Protein AF-A0AAN5C7N1-F1 (afdb_monomer_lite)

InterPro domains:
  IPR019430 7TM GPCR, serpentine receptor class x (Srx) [PF10328] (3-137)

Structure (mmCIF, N/CA/C/O backbone):
data_AF-A0AAN5C7N1-F1
#
_entry.id   AF-A0AAN5C7N1-F1
#
loop_
_atom_site.group_PDB
_atom_site.id
_atom_site.type_symbol
_atom_site.label_atom_id
_atom_site.label_alt_id
_atom_site.label_comp_id
_atom_site.label_asym_id
_atom_site.label_entity_id
_atom_site.label_seq_id
_atom_site.pdbx_PDB_ins_code
_atom_site.Cartn_x
_atom_site.Cartn_y
_atom_site.Cartn_z
_atom_site.occupancy
_atom_site.B_iso_or_equiv
_atom_site.auth_seq_id
_atom_site.auth_comp_id
_atom_site.auth_asym_id
_atom_site.auth_atom_id
_atom_site.pdbx_PDB_model_num
ATOM 1 N N . PHE A 1 1 ? 31.562 20.994 -8.756 1.00 36.41 1 PHE A N 1
ATOM 2 C CA . PHE A 1 1 ? 30.952 19.735 -8.292 1.00 36.41 1 PHE A CA 1
ATOM 3 C C . PHE A 1 1 ? 29.677 19.518 -9.089 1.00 36.41 1 PHE A C 1
ATOM 5 O O . PHE A 1 1 ? 28.644 20.069 -8.737 1.00 36.41 1 PHE A O 1
ATOM 12 N N . ALA A 1 2 ? 29.797 18.850 -10.237 1.00 37.09 2 ALA A N 1
ATOM 13 C CA . ALA A 1 2 ? 28.679 18.551 -11.122 1.00 37.09 2 ALA A CA 1
ATOM 14 C C . ALA A 1 2 ? 27.920 17.344 -10.556 1.00 37.09 2 ALA A C 1
ATOM 16 O O . ALA A 1 2 ? 28.489 16.262 -10.449 1.00 37.09 2 ALA A O 1
ATOM 17 N N . TYR A 1 3 ? 26.669 17.548 -10.148 1.00 41.25 3 TYR A N 1
ATOM 18 C CA . TYR A 1 3 ? 25.715 16.460 -9.942 1.00 41.25 3 TYR A CA 1
ATOM 19 C C . TYR A 1 3 ? 25.099 16.182 -11.313 1.00 41.25 3 TYR A C 1
ATOM 21 O O . TYR A 1 3 ? 23.994 16.626 -11.616 1.00 41.25 3 TYR A O 1
ATOM 29 N N . ASP A 1 4 ? 25.914 15.603 -12.193 1.00 45.47 4 ASP A N 1
ATOM 30 C CA . ASP A 1 4 ? 25.478 15.222 -13.526 1.00 45.47 4 ASP A CA 1
ATOM 31 C C . ASP A 1 4 ? 24.506 14.050 -13.371 1.00 45.47 4 ASP A C 1
ATOM 33 O O . ASP A 1 4 ? 24.746 13.113 -12.604 1.00 45.47 4 ASP A O 1
ATOM 37 N N . SER A 1 5 ? 23.364 14.198 -14.026 1.00 53.25 5 SER A N 1
ATOM 38 C CA . SER A 1 5 ? 22.239 13.273 -14.117 1.00 53.25 5 SER A CA 1
ATOM 39 C C . SER A 1 5 ? 22.636 11.806 -13.964 1.00 53.25 5 SER A C 1
ATOM 41 O O . SER A 1 5 ? 23.427 11.286 -14.748 1.00 53.25 5 SER A O 1
ATOM 43 N N . VAL A 1 6 ? 22.035 11.116 -12.990 1.00 65.44 6 VAL A N 1
ATOM 44 C CA . VAL A 1 6 ? 22.043 9.650 -12.967 1.00 65.44 6 VAL A CA 1
ATOM 45 C C . VAL A 1 6 ? 21.471 9.193 -14.307 1.00 65.44 6 VAL A C 1
ATOM 47 O O . VAL A 1 6 ? 20.307 9.469 -14.588 1.00 65.44 6 VAL A O 1
ATOM 50 N N . ASP A 1 7 ? 22.295 8.553 -15.139 1.00 76.31 7 ASP A N 1
ATOM 51 C CA . ASP A 1 7 ? 21.928 8.071 -16.475 1.00 76.31 7 ASP A CA 1
ATOM 52 C C . ASP A 1 7 ? 21.014 6.842 -16.351 1.00 76.31 7 ASP A C 1
ATOM 54 O O . ASP A 1 7 ? 21.402 5.686 -16.529 1.00 76.31 7 ASP A O 1
ATOM 58 N N . CYS A 1 8 ? 19.800 7.102 -15.874 1.00 82.19 8 CYS A N 1
ATOM 59 C CA . CYS A 1 8 ? 18.754 6.127 -15.684 1.00 82.19 8 CYS A CA 1
ATOM 60 C C . CYS A 1 8 ? 17.405 6.751 -16.026 1.00 82.19 8 CYS A C 1
ATOM 62 O O . CYS A 1 8 ? 16.977 7.725 -15.409 1.00 82.19 8 CYS A O 1
ATOM 64 N N . SER A 1 9 ? 16.729 6.165 -17.008 1.00 83.88 9 SER A N 1
ATOM 65 C CA . SER A 1 9 ? 15.410 6.595 -17.461 1.00 83.88 9 SER A CA 1
ATOM 66 C C . SER A 1 9 ? 14.444 5.418 -17.470 1.00 83.88 9 SER A C 1
ATOM 68 O O . SER A 1 9 ? 14.828 4.281 -17.754 1.00 83.88 9 SER A O 1
ATOM 70 N N . PHE A 1 10 ? 13.177 5.711 -17.187 1.00 84.19 10 PHE A N 1
ATOM 71 C CA . PHE A 1 10 ? 12.078 4.807 -17.499 1.00 84.19 10 PHE A CA 1
ATOM 72 C C . PHE A 1 10 ? 11.739 4.905 -18.980 1.00 84.19 10 PHE A C 1
ATOM 74 O O . PHE A 1 10 ? 11.731 5.995 -19.555 1.00 84.19 10 PHE A O 1
ATOM 81 N N . TYR A 1 11 ? 11.391 3.778 -19.583 1.00 84.25 11 TYR A N 1
ATOM 82 C CA . TYR A 1 11 ? 10.839 3.741 -20.930 1.00 84.25 11 TYR A CA 1
ATOM 83 C C . TYR A 1 11 ? 9.665 2.767 -20.986 1.00 84.25 11 TYR A C 1
ATOM 85 O O . TYR A 1 11 ? 9.490 1.935 -20.094 1.00 84.25 11 TYR A O 1
ATOM 93 N N . LEU A 1 12 ? 8.833 2.913 -22.016 1.00 84.50 12 LEU A N 1
ATOM 94 C CA . LEU A 1 12 ? 7.735 2.001 -22.313 1.00 84.50 12 LEU A CA 1
ATOM 95 C C . LEU A 1 12 ? 8.160 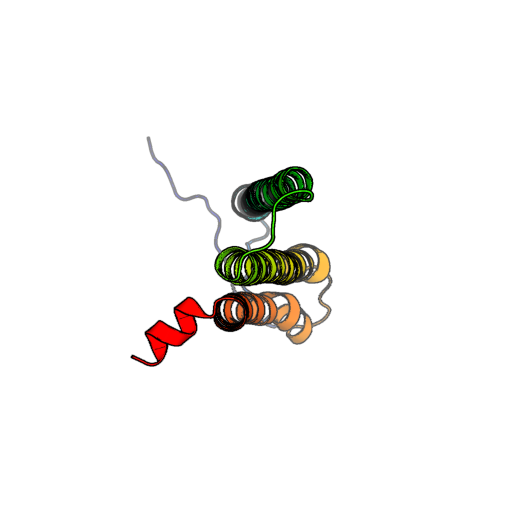1.125 -23.500 1.00 84.50 12 LEU A C 1
ATOM 97 O O . LEU A 1 12 ? 8.148 1.615 -24.631 1.00 84.50 12 LEU A O 1
ATOM 101 N N . PRO A 1 13 ? 8.585 -0.129 -23.267 1.00 83.19 13 PRO A N 1
ATOM 102 C CA . PRO A 1 13 ? 8.944 -1.039 -24.343 1.00 83.19 13 PRO A CA 1
ATOM 103 C C . PRO A 1 13 ? 7.760 -1.282 -25.281 1.00 83.19 13 PRO A C 1
ATOM 105 O O . PRO A 1 13 ? 6.611 -1.403 -24.848 1.00 83.19 13 PRO A O 1
ATOM 108 N N . GLU A 1 14 ? 8.036 -1.423 -26.575 1.00 82.88 14 GLU A N 1
ATOM 109 C CA . GLU A 1 14 ? 7.001 -1.834 -27.518 1.00 82.88 14 GLU A CA 1
ATOM 110 C C . GLU A 1 14 ? 6.483 -3.234 -27.170 1.00 82.88 14 GLU A C 1
ATOM 112 O O . GLU A 1 14 ? 7.241 -4.164 -26.899 1.00 82.88 14 GLU A O 1
ATOM 117 N N . GLY A 1 15 ? 5.160 -3.392 -27.165 1.00 79.38 15 GLY A N 1
ATOM 118 C CA . GLY A 1 15 ? 4.524 -4.672 -26.858 1.00 79.38 15 GLY A CA 1
ATOM 119 C C . GLY A 1 15 ? 4.342 -4.968 -25.368 1.00 79.38 15 GLY A C 1
ATOM 120 O O . GLY A 1 15 ? 3.658 -5.944 -25.061 1.00 79.38 15 GLY A O 1
ATOM 121 N N . THR A 1 16 ? 4.838 -4.122 -24.458 1.00 75.38 16 THR A N 1
ATOM 122 C CA . THR A 1 16 ? 4.491 -4.145 -23.027 1.00 75.38 16 THR A CA 1
ATOM 123 C C . THR A 1 16 ? 3.641 -2.924 -22.667 1.00 75.38 16 THR A C 1
ATOM 125 O O . THR A 1 16 ? 3.625 -1.921 -23.377 1.00 75.38 16 THR A O 1
ATOM 128 N N . TRP A 1 17 ? 2.857 -3.016 -21.593 1.00 83.12 17 TRP A N 1
ATOM 129 C CA . TRP A 1 17 ? 1.979 -1.932 -21.119 1.00 83.12 17 TRP A CA 1
ATOM 130 C C . TRP A 1 17 ? 2.427 -1.398 -19.760 1.00 83.12 17 TRP A C 1
ATOM 132 O O . TRP A 1 17 ? 1.614 -1.012 -18.924 1.00 83.12 17 TRP A O 1
ATOM 142 N N . THR A 1 18 ? 3.736 -1.432 -19.530 1.00 80.69 18 THR A N 1
ATOM 143 C CA . THR A 1 18 ? 4.353 -1.127 -18.243 1.00 80.69 18 THR A CA 1
ATOM 144 C C . THR A 1 18 ? 5.646 -0.365 -18.472 1.00 80.69 18 THR A C 1
ATOM 146 O O . THR A 1 18 ? 6.466 -0.773 -19.295 1.00 80.69 18 THR A O 1
ATOM 149 N N . PHE A 1 19 ? 5.846 0.716 -17.724 1.00 83.62 19 PHE A N 1
ATOM 150 C CA . PHE A 1 19 ? 7.128 1.408 -17.700 1.00 83.62 19 PHE A CA 1
ATOM 151 C C . PHE A 1 19 ? 8.147 0.559 -16.943 1.00 83.62 19 PHE A C 1
ATOM 153 O O . PHE A 1 19 ? 7.865 0.105 -15.836 1.00 83.62 19 PHE A O 1
ATOM 160 N N . ILE A 1 20 ? 9.323 0.356 -17.534 1.00 83.62 20 ILE A N 1
ATOM 161 C CA . ILE A 1 20 ? 10.429 -0.366 -16.897 1.00 83.62 20 ILE A CA 1
ATOM 162 C C . ILE A 1 20 ? 11.693 0.488 -16.896 1.00 83.62 20 ILE A C 1
ATOM 164 O O . ILE A 1 20 ? 11.864 1.380 -17.735 1.00 83.62 20 ILE A O 1
ATOM 168 N N . PHE A 1 21 ? 12.575 0.214 -15.940 1.00 85.44 21 PHE A N 1
ATOM 169 C CA . PHE A 1 21 ? 13.915 0.778 -15.931 1.00 85.44 21 PHE A CA 1
ATOM 170 C C . PHE A 1 21 ? 14.739 0.213 -17.098 1.00 85.44 21 PHE A C 1
ATOM 172 O O . PHE A 1 21 ? 14.560 -0.936 -17.506 1.00 85.44 21 PHE A O 1
ATOM 179 N N . MET A 1 22 ? 15.648 1.023 -17.645 1.00 85.62 22 MET A N 1
ATOM 180 C CA . MET A 1 22 ? 16.667 0.539 -18.585 1.00 85.62 22 MET A CA 1
ATOM 181 C C . MET A 1 22 ? 17.528 -0.547 -17.927 1.00 85.62 22 MET A C 1
ATOM 183 O O . MET A 1 22 ? 17.871 -0.431 -16.751 1.00 85.62 22 MET A O 1
ATOM 187 N N . ASP A 1 23 ? 17.925 -1.572 -18.686 1.00 84.56 23 ASP A N 1
ATOM 188 C CA . ASP A 1 23 ? 18.830 -2.611 -18.182 1.00 84.56 23 ASP A CA 1
ATOM 189 C C . ASP A 1 23 ? 20.285 -2.124 -18.229 1.00 84.56 23 ASP A C 1
ATOM 191 O O . ASP A 1 23 ? 21.074 -2.460 -19.113 1.00 84.56 23 ASP A O 1
ATOM 195 N N . THR A 1 24 ? 20.618 -1.237 -17.294 1.00 87.31 24 THR A N 1
ATOM 196 C CA . THR A 1 24 ? 21.973 -0.726 -17.084 1.00 87.31 24 THR A CA 1
ATOM 197 C C . THR A 1 24 ? 22.376 -0.905 -15.621 1.00 87.31 24 THR A C 1
ATOM 199 O O . THR A 1 24 ? 21.517 -0.874 -14.733 1.00 87.31 24 THR A O 1
ATOM 202 N N . PRO A 1 25 ? 23.680 -1.044 -15.311 1.00 86.56 25 PRO A N 1
ATOM 203 C CA . PRO A 1 25 ? 24.144 -1.160 -13.927 1.00 86.56 25 PRO A CA 1
ATOM 204 C C . PRO A 1 25 ? 23.659 -0.008 -13.032 1.00 86.56 25 PRO A C 1
ATOM 206 O O . PRO A 1 25 ? 23.282 -0.228 -11.882 1.00 86.56 25 PRO A O 1
ATOM 209 N N . THR A 1 26 ? 23.611 1.211 -13.578 1.00 88.00 26 THR A N 1
ATOM 210 C CA . THR A 1 26 ? 23.127 2.410 -12.887 1.00 88.00 26 THR A CA 1
ATOM 211 C C . THR A 1 26 ? 21.636 2.311 -12.564 1.00 88.00 26 THR A C 1
ATOM 213 O O . THR A 1 26 ? 21.248 2.530 -11.417 1.00 88.00 26 THR A O 1
ATOM 216 N N . CYS A 1 27 ? 20.796 1.935 -13.534 1.00 86.06 27 CYS A N 1
ATOM 217 C CA . CYS A 1 27 ? 19.362 1.772 -13.301 1.00 86.06 27 CYS A CA 1
ATOM 218 C C . CYS A 1 27 ? 19.036 0.616 -12.360 1.00 86.06 27 CYS A C 1
ATOM 220 O O . CYS A 1 27 ? 18.152 0.759 -11.521 1.00 86.06 27 CYS A O 1
ATOM 222 N N . ASN A 1 28 ? 19.777 -0.489 -12.427 1.00 84.69 28 ASN A N 1
AT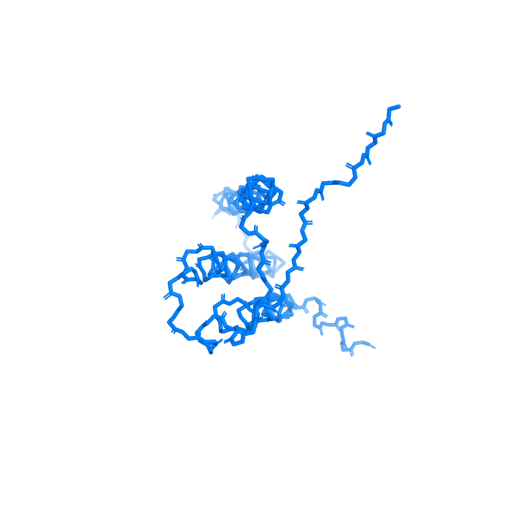OM 223 C CA . ASN A 1 28 ? 19.603 -1.607 -11.502 1.00 84.69 28 ASN A CA 1
ATOM 224 C C . ASN A 1 28 ? 19.903 -1.188 -10.053 1.00 84.69 28 ASN A C 1
ATOM 226 O O . ASN A 1 28 ? 19.190 -1.580 -9.128 1.00 84.69 28 ASN A O 1
ATOM 230 N N . LEU A 1 29 ? 20.899 -0.321 -9.849 1.00 87.06 29 LEU A N 1
ATOM 231 C CA . LEU A 1 29 ? 21.190 0.265 -8.542 1.00 87.06 29 LEU A CA 1
ATOM 232 C C . LEU A 1 29 ? 20.064 1.208 -8.078 1.00 87.06 29 LEU A C 1
ATOM 234 O O . LEU A 1 29 ? 19.629 1.129 -6.929 1.00 87.06 29 LEU A O 1
ATOM 238 N N . VAL A 1 30 ? 19.534 2.053 -8.966 1.00 87.06 30 VAL A N 1
ATOM 239 C CA . VAL A 1 30 ? 18.384 2.925 -8.657 1.00 87.06 30 VAL A CA 1
ATOM 240 C C . VAL A 1 30 ? 17.134 2.109 -8.317 1.00 87.06 30 VAL A C 1
ATOM 242 O O . VAL A 1 30 ? 16.495 2.380 -7.303 1.00 87.06 30 VAL A O 1
ATOM 245 N N . GLN A 1 31 ? 16.810 1.085 -9.105 1.00 84.88 31 GLN A N 1
ATOM 246 C CA . GLN A 1 31 ? 15.681 0.185 -8.866 1.00 84.88 31 GLN A CA 1
ATOM 247 C C . GLN A 1 31 ? 15.831 -0.553 -7.527 1.00 84.88 31 GLN A C 1
ATOM 249 O O . GLN A 1 31 ? 14.874 -0.697 -6.770 1.00 84.88 31 GLN A O 1
ATOM 254 N N . TRP A 1 32 ? 17.039 -0.998 -7.179 1.00 84.25 32 TRP A N 1
ATOM 255 C CA . TRP A 1 32 ? 17.246 -1.717 -5.925 1.00 84.25 32 TRP A CA 1
ATOM 256 C C . TRP A 1 32 ? 17.158 -0.804 -4.694 1.00 84.25 32 TRP A C 1
ATOM 258 O O . TRP A 1 32 ? 16.422 -1.093 -3.749 1.00 84.25 32 TRP A O 1
ATOM 268 N N . TYR A 1 33 ? 17.885 0.316 -4.692 1.00 84.75 33 TYR A N 1
ATOM 269 C CA . TYR A 1 33 ? 18.001 1.177 -3.510 1.00 84.75 33 TYR A CA 1
ATOM 270 C C . TYR A 1 33 ? 16.941 2.283 -3.451 1.00 84.75 33 TYR A C 1
ATOM 272 O O . TYR A 1 33 ? 16.412 2.572 -2.378 1.00 84.75 33 TYR A O 1
ATOM 280 N N . GLY A 1 34 ? 16.633 2.915 -4.584 1.00 82.56 34 GLY A N 1
ATOM 281 C CA . GLY A 1 34 ? 15.695 4.039 -4.679 1.00 82.56 34 GLY A CA 1
ATOM 282 C C . GLY A 1 34 ? 14.226 3.624 -4.761 1.00 82.56 34 GLY A C 1
ATOM 283 O O . GLY A 1 34 ? 13.339 4.413 -4.404 1.00 82.56 34 GLY A O 1
ATOM 284 N N . ASP A 1 35 ? 13.974 2.389 -5.192 1.00 83.38 35 ASP A N 1
ATOM 285 C CA . ASP A 1 35 ? 12.636 1.819 -5.305 1.00 83.38 35 ASP A CA 1
ATOM 286 C C . ASP A 1 35 ? 12.430 0.716 -4.252 1.00 83.38 35 ASP A C 1
ATOM 288 O O . ASP A 1 35 ? 11.882 0.990 -3.179 1.00 83.38 35 ASP A O 1
ATOM 292 N N . PHE A 1 36 ? 12.970 -0.488 -4.464 1.00 83.56 36 PHE A N 1
ATOM 293 C CA . PHE A 1 36 ? 12.664 -1.659 -3.630 1.00 83.56 36 PHE A CA 1
ATOM 294 C C . PHE A 1 36 ? 12.982 -1.474 -2.134 1.00 83.56 36 PHE A C 1
ATOM 296 O O . PHE A 1 36 ? 12.091 -1.601 -1.290 1.00 83.56 36 PHE A O 1
ATOM 303 N N . ILE A 1 37 ? 14.229 -1.133 -1.779 1.00 88.31 37 ILE A N 1
ATOM 304 C CA . ILE A 1 37 ? 14.628 -0.955 -0.369 1.00 88.31 37 ILE A CA 1
ATOM 305 C C . ILE A 1 37 ? 13.846 0.185 0.285 1.00 88.31 37 ILE A C 1
ATOM 307 O O . ILE A 1 37 ? 13.408 0.052 1.429 1.00 88.31 37 ILE A O 1
ATOM 311 N N . LYS A 1 38 ? 13.644 1.296 -0.431 1.00 87.94 38 LYS A N 1
ATOM 312 C CA . LYS A 1 38 ? 12.889 2.444 0.076 1.00 87.94 38 LYS A CA 1
ATOM 313 C C . LYS A 1 38 ? 11.474 2.024 0.483 1.00 87.94 38 LYS A C 1
ATOM 315 O O . LYS A 1 38 ? 11.067 2.292 1.614 1.00 87.94 38 LYS A O 1
ATOM 320 N N . TYR A 1 39 ? 10.741 1.345 -0.402 1.00 86.75 39 TYR A N 1
ATOM 321 C CA . TYR A 1 39 ? 9.389 0.873 -0.094 1.00 86.75 39 TYR A CA 1
ATOM 322 C C . TYR A 1 39 ? 9.384 -0.171 1.025 1.00 86.75 39 TYR A C 1
ATOM 324 O O . TYR A 1 39 ? 8.569 -0.063 1.940 1.00 86.75 39 TYR A O 1
ATOM 332 N N . LEU A 1 40 ? 10.336 -1.108 1.036 1.00 87.00 40 LEU A N 1
ATOM 333 C CA . LEU A 1 40 ? 10.462 -2.104 2.104 1.00 87.00 40 LEU A CA 1
ATOM 334 C C . LEU A 1 40 ? 10.656 -1.459 3.489 1.00 87.00 40 LEU A C 1
ATOM 336 O O . LEU A 1 40 ? 10.032 -1.884 4.465 1.00 87.00 40 LEU A O 1
ATOM 340 N N . VAL A 1 41 ? 11.481 -0.411 3.586 1.00 91.69 41 VAL A N 1
ATOM 341 C CA . VAL A 1 41 ? 11.686 0.344 4.833 1.00 91.69 41 VAL A CA 1
ATOM 342 C C . VAL A 1 41 ? 10.392 1.025 5.278 1.00 91.69 41 VAL A C 1
ATOM 344 O O . VAL A 1 41 ? 10.005 0.879 6.438 1.00 91.69 41 VAL A O 1
ATOM 347 N N . PHE A 1 42 ? 9.686 1.716 4.375 1.00 89.88 42 PHE A N 1
ATOM 348 C CA . PHE A 1 42 ? 8.412 2.365 4.708 1.00 89.88 42 PHE A CA 1
ATOM 349 C C . PHE A 1 42 ? 7.365 1.364 5.205 1.00 89.88 42 PHE A C 1
ATOM 351 O O . PHE A 1 42 ? 6.765 1.587 6.257 1.00 89.88 42 PHE A O 1
ATOM 358 N N . VAL A 1 43 ? 7.201 0.236 4.509 1.00 87.50 43 VAL A N 1
ATOM 359 C CA . VAL A 1 43 ? 6.297 -0.855 4.913 1.00 87.50 43 VAL A CA 1
ATOM 360 C C . VAL A 1 43 ? 6.645 -1.356 6.307 1.00 87.50 43 VAL A C 1
ATOM 362 O O . VAL A 1 43 ? 5.767 -1.509 7.151 1.00 87.50 43 VAL A O 1
ATOM 365 N N . THR A 1 44 ? 7.933 -1.585 6.564 1.00 88.88 44 THR A N 1
ATOM 366 C CA . THR A 1 44 ? 8.407 -2.107 7.848 1.00 88.88 44 THR A CA 1
ATOM 367 C C . THR A 1 44 ? 8.106 -1.132 8.985 1.00 88.88 44 THR A C 1
ATOM 369 O O . THR A 1 44 ? 7.626 -1.551 10.038 1.00 88.88 44 THR A O 1
ATOM 372 N N . ILE A 1 45 ? 8.332 0.170 8.776 1.00 92.56 45 ILE A N 1
ATOM 373 C CA . ILE A 1 45 ? 8.014 1.211 9.764 1.00 92.56 45 ILE A CA 1
ATOM 374 C C . ILE A 1 45 ? 6.511 1.228 10.055 1.00 92.56 45 ILE A C 1
ATOM 376 O O . ILE A 1 45 ? 6.121 1.187 11.223 1.00 92.56 45 ILE A O 1
ATOM 380 N N . VAL A 1 46 ? 5.670 1.247 9.017 1.00 89.12 46 VAL A N 1
ATOM 381 C CA . VAL A 1 46 ? 4.205 1.255 9.169 1.00 89.12 46 VAL A CA 1
ATOM 382 C C . VAL A 1 46 ? 3.730 0.004 9.909 1.00 89.12 46 VAL A C 1
ATOM 384 O O . VAL A 1 46 ? 3.031 0.121 10.913 1.00 89.12 46 VAL A O 1
ATOM 387 N N . ALA A 1 47 ? 4.200 -1.180 9.512 1.00 87.62 47 ALA A N 1
ATOM 388 C CA . ALA A 1 47 ? 3.865 -2.438 10.175 1.00 87.62 47 ALA A CA 1
ATOM 389 C C . ALA A 1 47 ? 4.27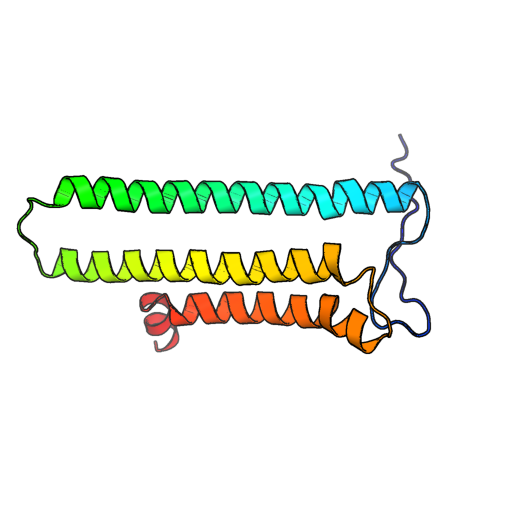1 -2.448 11.660 1.00 87.62 47 ALA A C 1
ATOM 391 O O . ALA A 1 47 ? 3.529 -2.949 12.512 1.00 87.62 47 ALA A O 1
ATOM 392 N N . CYS A 1 48 ? 5.424 -1.860 12.002 1.00 90.94 48 CYS A N 1
ATOM 393 C CA . CYS A 1 48 ? 5.850 -1.701 13.392 1.00 90.94 48 CYS A CA 1
ATOM 394 C C . CYS A 1 48 ? 4.905 -0.775 14.170 1.00 90.94 48 CYS A C 1
ATOM 396 O O . CYS A 1 48 ? 4.481 -1.123 15.273 1.00 90.94 48 CYS A O 1
ATOM 398 N N . LEU A 1 49 ? 4.549 0.383 13.606 1.00 89.88 49 LEU A N 1
ATOM 399 C CA . LEU A 1 49 ? 3.633 1.340 14.234 1.00 89.88 49 LEU A CA 1
ATOM 400 C C . LEU A 1 49 ? 2.242 0.734 14.460 1.00 89.88 49 LEU A C 1
ATOM 402 O O . LEU A 1 49 ? 1.695 0.856 15.560 1.00 89.88 49 LEU A O 1
ATOM 406 N N . ASP A 1 50 ? 1.709 0.021 13.470 1.00 88.31 50 ASP A N 1
ATOM 407 C CA . ASP A 1 50 ? 0.421 -0.667 13.570 1.00 88.31 50 ASP A CA 1
ATOM 408 C C . ASP A 1 50 ? 0.455 -1.762 14.637 1.00 88.31 50 ASP A C 1
ATOM 410 O O . ASP A 1 50 ? -0.440 -1.842 15.484 1.00 88.31 50 ASP A O 1
ATOM 414 N N . THR A 1 51 ? 1.530 -2.554 14.677 1.00 86.81 51 THR A N 1
ATOM 415 C CA . THR A 1 51 ? 1.722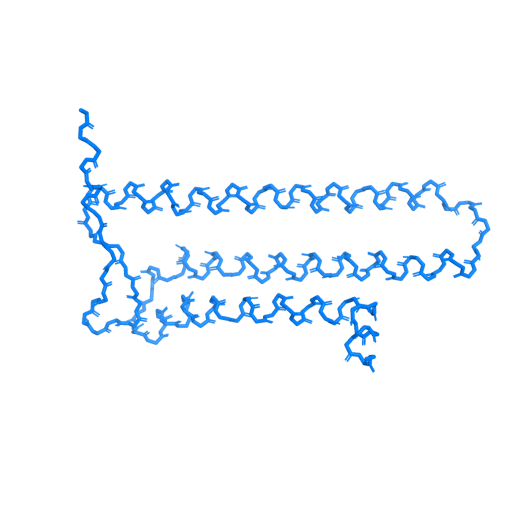 -3.588 15.703 1.00 86.81 51 THR A CA 1
ATOM 416 C C . THR A 1 51 ? 1.773 -2.974 17.101 1.00 86.81 51 THR A C 1
ATOM 418 O O . THR A 1 51 ? 1.074 -3.435 18.006 1.00 86.81 51 THR A O 1
ATOM 421 N N . LEU A 1 52 ? 2.540 -1.896 17.295 1.00 89.94 52 LEU A N 1
ATOM 422 C CA . LEU A 1 52 ? 2.606 -1.178 18.571 1.00 89.94 52 LEU A CA 1
ATOM 423 C C . LEU A 1 52 ? 1.241 -0.602 18.975 1.00 89.94 52 LEU A C 1
ATOM 425 O O . LEU A 1 52 ? 0.864 -0.676 20.148 1.00 89.94 52 LEU A O 1
ATOM 429 N N . CYS A 1 53 ? 0.477 -0.070 18.019 1.00 86.81 53 CYS A N 1
ATOM 430 C CA . CYS A 1 53 ? -0.875 0.433 18.248 1.00 86.81 53 CYS A CA 1
ATOM 431 C C . CYS A 1 53 ? -1.821 -0.688 18.709 1.00 86.81 53 CYS A C 1
ATOM 433 O O . CYS A 1 53 ? -2.483 -0.561 19.744 1.00 86.81 53 CYS A O 1
ATOM 435 N N . ILE A 1 54 ? -1.822 -1.825 18.006 1.00 85.12 54 ILE A N 1
ATOM 436 C CA . ILE A 1 54 ? -2.627 -3.006 18.346 1.00 85.12 54 ILE A CA 1
ATOM 437 C C . ILE A 1 54 ? -2.241 -3.550 19.726 1.00 85.12 54 ILE A C 1
ATOM 439 O O . ILE A 1 54 ? -3.120 -3.794 20.558 1.00 85.12 54 ILE A O 1
ATOM 443 N N . LEU A 1 55 ? -0.942 -3.688 20.009 1.00 87.19 55 LEU A N 1
ATOM 444 C CA . LEU A 1 55 ? -0.443 -4.134 21.311 1.00 87.19 55 LEU A CA 1
ATOM 445 C C . LEU A 1 55 ? -0.888 -3.186 22.424 1.00 87.19 55 LEU A C 1
ATOM 447 O O . LEU A 1 55 ? -1.396 -3.640 23.450 1.00 87.19 55 LEU A O 1
ATOM 451 N N . ARG A 1 56 ? -0.773 -1.868 22.225 1.00 87.12 56 ARG A N 1
ATOM 452 C CA . ARG A 1 56 ? -1.243 -0.870 23.194 1.00 87.12 56 ARG A CA 1
ATOM 453 C C . ARG A 1 56 ? -2.739 -1.020 23.465 1.00 87.12 56 ARG A C 1
ATOM 455 O O . ARG A 1 56 ? -3.139 -1.025 24.628 1.00 87.12 56 ARG A O 1
ATOM 462 N N . ILE A 1 57 ? -3.555 -1.192 22.423 1.00 83.94 57 ILE A N 1
ATOM 463 C CA . ILE A 1 57 ? -5.003 -1.424 22.554 1.00 83.94 57 ILE A CA 1
ATOM 464 C C . ILE A 1 57 ? -5.271 -2.708 23.348 1.00 83.94 57 ILE A C 1
ATOM 466 O O . ILE A 1 57 ? -6.115 -2.713 24.245 1.00 83.94 57 ILE A O 1
ATOM 470 N N . TYR A 1 58 ? -4.545 -3.786 23.056 1.00 83.69 58 TYR A N 1
ATOM 471 C CA . TYR A 1 58 ? -4.675 -5.056 23.765 1.00 83.69 58 TYR A CA 1
ATOM 472 C C . TYR A 1 58 ? -4.311 -4.931 25.253 1.00 83.69 58 TYR A C 1
ATOM 474 O O . TYR A 1 58 ? -5.088 -5.341 26.119 1.00 83.69 58 TYR A O 1
ATOM 482 N N . TYR A 1 59 ? -3.179 -4.298 25.573 1.00 85.31 59 TYR A N 1
ATOM 483 C CA . TYR A 1 59 ? -2.738 -4.084 26.953 1.00 85.31 59 TYR A CA 1
ATOM 484 C C . TYR A 1 59 ? -3.695 -3.191 27.747 1.00 85.31 59 TYR A C 1
ATOM 486 O O . TYR A 1 59 ? -4.022 -3.514 28.890 1.00 85.31 59 TYR A O 1
ATOM 494 N N . VAL A 1 60 ? -4.178 -2.093 27.155 1.00 83.38 60 VAL A N 1
ATOM 495 C CA . VAL A 1 60 ? -5.155 -1.202 27.803 1.00 83.38 60 VAL A CA 1
ATOM 496 C C . VAL A 1 60 ? -6.463 -1.946 28.074 1.00 83.38 60 VAL A C 1
ATOM 498 O O . VAL A 1 60 ? -6.973 -1.880 29.191 1.00 83.38 60 VAL A O 1
ATOM 501 N N . LYS A 1 61 ? -6.959 -2.733 27.109 1.00 77.94 61 LYS A N 1
ATOM 502 C CA . LYS A 1 61 ? -8.158 -3.567 27.294 1.00 77.94 61 LYS A CA 1
ATOM 503 C C . LYS A 1 61 ? -7.987 -4.587 28.412 1.00 77.94 61 LYS A C 1
ATOM 505 O O . LYS A 1 61 ? -8.885 -4.734 29.234 1.00 77.94 61 LYS A O 1
ATOM 510 N N . ARG A 1 62 ? -6.834 -5.259 28.478 1.00 78.88 62 ARG A N 1
ATOM 511 C CA . ARG A 1 62 ? -6.546 -6.234 29.539 1.00 78.88 62 ARG A CA 1
ATOM 512 C C . ARG A 1 62 ? -6.521 -5.581 30.924 1.00 78.88 62 ARG A C 1
ATOM 514 O O . ARG A 1 62 ? -7.016 -6.174 31.873 1.00 78.88 62 ARG A O 1
ATOM 521 N N . ARG A 1 63 ? -6.003 -4.352 31.038 1.00 77.25 63 ARG A N 1
ATOM 522 C CA . ARG A 1 63 ? -6.010 -3.580 32.296 1.00 77.25 63 ARG A CA 1
ATOM 523 C C . ARG A 1 63 ? -7.408 -3.117 32.713 1.00 77.25 63 ARG A C 1
ATOM 525 O O . ARG A 1 63 ? -7.663 -2.976 33.901 1.00 77.25 63 ARG A O 1
ATOM 532 N N . GLN A 1 64 ? -8.305 -2.892 31.756 1.00 74.38 64 GLN A N 1
ATOM 533 C CA . GLN A 1 64 ? -9.670 -2.409 31.997 1.00 74.38 64 GLN A CA 1
ATOM 534 C C . GLN A 1 64 ? -10.716 -3.530 32.108 1.00 74.38 64 GLN A C 1
ATOM 536 O O . GLN A 1 64 ? -11.899 -3.237 32.248 1.00 74.38 64 GLN A O 1
ATOM 541 N N . ALA A 1 65 ? -10.307 -4.804 32.095 1.00 67.81 65 ALA A N 1
ATOM 542 C CA . ALA A 1 65 ? -11.216 -5.954 32.146 1.00 67.81 65 ALA A CA 1
ATOM 543 C C . ALA A 1 65 ? -12.078 -6.031 33.427 1.00 67.81 65 ALA A C 1
ATOM 545 O O . ALA A 1 65 ? -13.084 -6.732 33.434 1.00 67.81 65 ALA A O 1
ATOM 546 N N . HIS A 1 66 ? -11.707 -5.301 34.486 1.00 63.84 66 HIS A N 1
ATOM 547 C CA . HIS A 1 66 ? -12.421 -5.253 35.768 1.00 63.84 66 HIS A CA 1
ATOM 548 C C . HIS A 1 66 ? -13.188 -3.938 36.018 1.00 63.84 66 HIS A C 1
ATOM 550 O O . HIS A 1 66 ? -13.737 -3.758 37.102 1.00 63.84 66 HIS A O 1
ATOM 556 N N . ALA A 1 67 ? -13.223 -3.006 35.057 1.00 68.12 67 ALA A N 1
ATOM 557 C CA . ALA 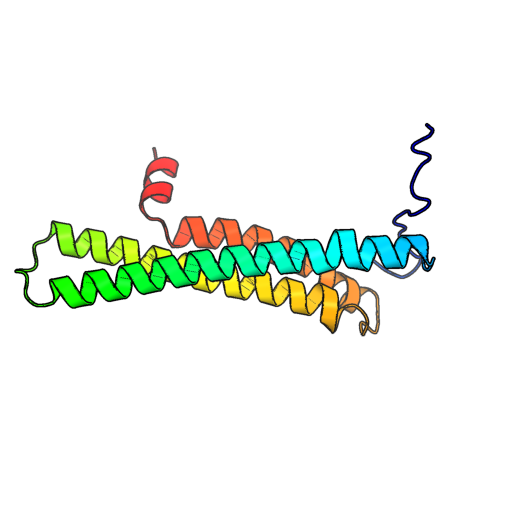A 1 67 ? -13.939 -1.736 35.205 1.00 68.12 67 ALA A CA 1
ATOM 558 C C . ALA A 1 67 ? -15.409 -1.855 34.753 1.00 68.12 67 ALA A C 1
ATOM 560 O O . ALA A 1 67 ? -15.704 -2.533 33.768 1.00 68.12 67 ALA A O 1
ATOM 561 N N . ILE A 1 68 ? -16.326 -1.176 35.455 1.00 67.44 68 ILE A N 1
ATOM 562 C CA . ILE A 1 68 ? -17.750 -1.090 35.084 1.00 67.44 68 ILE A CA 1
ATOM 563 C C . ILE A 1 68 ? -17.866 -0.464 33.685 1.00 67.44 68 ILE A C 1
ATOM 565 O O . ILE A 1 68 ? -17.236 0.550 33.384 1.00 67.44 68 ILE A O 1
ATOM 569 N N . GLN A 1 69 ? -18.632 -1.109 32.806 1.00 69.00 69 GLN A N 1
ATOM 570 C CA . GLN A 1 69 ? -18.663 -0.785 31.383 1.00 69.00 69 GLN A CA 1
ATOM 571 C C . GLN A 1 69 ? -19.745 0.264 31.067 1.00 69.00 69 GLN A C 1
ATOM 573 O O . GLN A 1 69 ? -20.903 -0.082 30.852 1.00 69.00 69 GLN A O 1
ATOM 578 N N . ASP A 1 70 ? -19.357 1.537 30.973 1.00 78.25 70 ASP A N 1
ATOM 579 C CA . ASP A 1 70 ? -20.269 2.629 30.595 1.00 78.25 70 ASP A CA 1
ATOM 580 C C . ASP A 1 70 ? -20.499 2.722 29.076 1.00 78.25 70 ASP A C 1
ATOM 582 O O . ASP A 1 70 ? -19.654 2.322 28.267 1.00 78.25 70 ASP A O 1
ATOM 586 N N . SER A 1 71 ? -21.616 3.323 28.654 1.00 77.44 71 SER A N 1
ATOM 587 C CA . SER A 1 71 ? -21.989 3.496 27.236 1.00 77.44 71 SER A CA 1
ATOM 588 C C . SER A 1 71 ? -20.917 4.222 26.402 1.00 77.44 71 SER A C 1
ATOM 590 O O . SER A 1 71 ? -20.651 3.844 25.257 1.00 77.44 71 SER A O 1
ATOM 592 N N . VAL A 1 72 ? -20.224 5.200 26.996 1.00 79.31 72 VAL A N 1
ATOM 593 C CA . VAL A 1 72 ? -19.098 5.927 26.382 1.00 79.31 72 VAL A CA 1
ATOM 594 C C . VAL A 1 72 ? -17.926 4.985 26.071 1.00 79.31 72 VAL A C 1
ATOM 596 O O . VAL A 1 72 ? -17.319 5.068 24.998 1.00 79.31 72 VAL A O 1
ATOM 599 N N . SER A 1 73 ? -17.639 4.033 26.966 1.00 78.56 73 SER A N 1
ATOM 600 C CA . SER A 1 73 ? -16.575 3.038 26.778 1.00 78.56 73 SER A CA 1
ATOM 601 C C . SER A 1 73 ? -16.896 2.057 25.640 1.00 78.56 73 SER A C 1
ATOM 603 O O . SER A 1 73 ? -16.014 1.700 24.854 1.00 78.56 73 SER A O 1
ATOM 605 N N . ALA A 1 74 ? -18.174 1.691 25.474 1.00 78.19 74 ALA A N 1
ATOM 606 C CA . ALA A 1 74 ? -18.631 0.811 24.401 1.00 78.19 74 ALA A CA 1
ATOM 607 C C . ALA A 1 74 ? -18.483 1.457 23.010 1.00 78.19 74 ALA A C 1
ATOM 609 O O . ALA A 1 74 ? -18.004 0.808 22.074 1.00 78.19 74 ALA A O 1
ATOM 610 N N . VAL A 1 75 ? -18.820 2.748 22.874 1.00 81.44 75 VAL A N 1
ATOM 611 C CA . VAL A 1 75 ? -18.639 3.509 21.622 1.00 81.44 75 VAL A CA 1
ATOM 612 C C . VAL A 1 75 ? -17.157 3.623 21.259 1.00 81.44 75 VAL A C 1
ATOM 614 O O . VAL A 1 75 ? -16.777 3.354 20.115 1.00 81.44 75 VAL A O 1
ATOM 617 N N . ARG A 1 76 ? -16.300 3.954 22.235 1.00 80.06 76 ARG A N 1
ATOM 618 C CA . ARG A 1 76 ? -14.843 4.021 22.044 1.00 80.06 76 ARG A CA 1
ATOM 619 C C . ARG A 1 76 ? -14.268 2.682 21.574 1.00 80.06 76 ARG A C 1
ATOM 621 O O . ARG A 1 76 ? -13.528 2.651 20.594 1.00 80.06 76 ARG A O 1
ATOM 628 N N . ARG A 1 77 ? -14.678 1.570 22.192 1.00 78.38 77 ARG A N 1
ATOM 629 C CA . ARG A 1 77 ? -14.250 0.214 21.807 1.00 78.38 77 ARG A CA 1
ATOM 630 C C . ARG A 1 77 ? -14.658 -0.151 20.376 1.00 78.38 77 ARG A C 1
ATOM 632 O O . ARG A 1 77 ? -13.915 -0.848 19.686 1.00 78.38 77 ARG A O 1
ATOM 639 N N . GLY A 1 78 ? -15.821 0.325 19.924 1.00 81.00 78 GLY A N 1
ATOM 640 C CA . GLY A 1 78 ? -16.270 0.189 18.538 1.00 81.00 78 GLY A CA 1
ATOM 641 C C . GLY A 1 78 ? -15.360 0.921 17.547 1.00 81.00 78 GLY A C 1
ATOM 642 O O . GLY A 1 78 ? -14.970 0.330 16.543 1.00 81.00 78 GLY A O 1
ATOM 643 N N . ARG A 1 79 ? -14.964 2.164 17.859 1.00 83.06 79 ARG A N 1
ATOM 644 C CA . ARG A 1 79 ? -14.018 2.950 17.041 1.00 83.06 79 ARG A CA 1
ATOM 645 C C . ARG A 1 79 ? -12.642 2.290 16.985 1.00 83.06 79 ARG A C 1
ATOM 647 O O . ARG A 1 79 ? -12.112 2.092 15.902 1.00 83.06 79 ARG A O 1
ATOM 654 N N . GLU A 1 80 ? -12.112 1.859 18.129 1.00 83.25 80 GLU A N 1
ATOM 655 C CA . GLU A 1 80 ? -10.825 1.149 18.203 1.00 83.25 80 GLU A CA 1
ATOM 656 C C . GLU A 1 80 ? -10.818 -0.129 17.356 1.00 83.25 80 GLU A C 1
ATOM 658 O O . GLU A 1 80 ? -9.854 -0.404 16.652 1.00 83.25 80 GLU A O 1
ATOM 663 N N . ARG A 1 81 ? -11.903 -0.912 17.388 1.00 82.44 81 ARG A N 1
ATOM 664 C CA . ARG A 1 81 ? -12.025 -2.115 16.557 1.00 82.44 81 ARG A CA 1
ATOM 665 C C . ARG A 1 81 ? -12.036 -1.775 15.066 1.00 82.44 81 ARG A C 1
ATOM 667 O O . ARG A 1 81 ? -11.411 -2.484 14.287 1.00 82.44 81 ARG A O 1
ATOM 674 N N . ASN A 1 82 ? -12.723 -0.706 14.675 1.00 88.81 82 ASN A N 1
ATOM 675 C CA . ASN A 1 82 ? -12.739 -0.268 13.284 1.00 88.81 82 ASN A CA 1
ATOM 676 C C . ASN A 1 82 ? -11.358 0.202 12.809 1.00 88.81 82 ASN A C 1
ATOM 678 O O . ASN A 1 82 ? -11.005 -0.092 11.675 1.00 88.81 82 ASN A O 1
ATOM 682 N N . LEU A 1 83 ? -10.572 0.865 13.667 1.00 85.69 83 LEU A N 1
ATOM 683 C CA . LEU A 1 83 ? -9.189 1.245 13.350 1.00 85.69 83 LEU A CA 1
ATOM 684 C C . LEU A 1 83 ? -8.301 0.017 13.125 1.00 85.69 83 LEU A C 1
ATOM 686 O O . LEU A 1 83 ? -7.526 -0.009 12.177 1.00 85.69 83 LEU A O 1
ATOM 690 N N . VAL A 1 84 ? -8.457 -1.030 13.943 1.00 86.62 84 VAL A N 1
ATOM 691 C CA . VAL A 1 84 ? -7.733 -2.295 13.734 1.00 86.62 84 VAL A CA 1
ATOM 692 C C . VAL A 1 84 ? -8.134 -2.943 12.407 1.00 86.62 84 VAL A C 1
ATOM 694 O O . VAL A 1 84 ? -7.262 -3.358 11.653 1.00 86.62 84 VAL A O 1
ATOM 697 N N . TYR A 1 85 ? -9.431 -2.996 12.084 1.00 88.75 85 TYR A N 1
ATOM 698 C CA . TYR A 1 85 ? -9.876 -3.503 10.781 1.00 88.75 85 TYR A CA 1
ATOM 699 C C . TYR A 1 85 ? -9.335 -2.671 9.617 1.00 88.75 85 TYR A C 1
ATOM 701 O O . TYR A 1 85 ? -8.930 -3.242 8.612 1.00 88.75 85 TYR A O 1
ATOM 709 N N . GLN A 1 86 ? -9.303 -1.344 9.758 1.00 91.00 86 GLN A N 1
ATOM 710 C CA . GLN A 1 86 ? -8.743 -0.444 8.757 1.00 91.00 86 GLN A CA 1
ATOM 711 C C . GLN A 1 86 ? -7.266 -0.764 8.492 1.00 91.00 86 GLN A C 1
ATOM 713 O O . GLN A 1 86 ? -6.922 -1.060 7.353 1.00 91.00 86 GLN A O 1
ATOM 718 N N . ALA A 1 87 ? -6.434 -0.793 9.539 1.00 89.50 87 ALA A N 1
ATOM 719 C CA . ALA A 1 87 ? -5.000 -1.061 9.426 1.00 89.50 87 ALA A CA 1
ATOM 720 C C . ALA A 1 87 ? -4.712 -2.452 8.837 1.00 89.50 87 ALA A C 1
ATOM 722 O O . ALA A 1 87 ? -3.891 -2.591 7.935 1.00 89.50 87 ALA A O 1
ATOM 723 N N . VAL A 1 88 ? -5.438 -3.485 9.283 1.00 89.56 88 VAL A N 1
ATOM 724 C CA . VAL A 1 88 ? -5.277 -4.851 8.756 1.00 89.56 88 VAL A CA 1
ATOM 725 C C . VAL A 1 88 ? -5.636 -4.919 7.272 1.00 89.56 88 VAL A C 1
ATOM 727 O O . VAL A 1 88 ? -4.883 -5.495 6.491 1.00 89.56 88 VAL A O 1
ATOM 730 N N . LEU A 1 89 ? -6.765 -4.332 6.865 1.00 91.94 89 LEU A N 1
ATOM 731 C CA . LEU A 1 89 ? -7.184 -4.352 5.463 1.00 91.94 89 LEU A CA 1
ATOM 732 C C . LEU A 1 89 ? -6.219 -3.550 4.580 1.00 91.94 89 LEU A C 1
ATOM 734 O O . LEU A 1 89 ? -5.789 -4.070 3.554 1.00 91.94 89 LEU A O 1
ATOM 738 N N . GLN A 1 90 ? -5.831 -2.338 4.991 1.00 92.31 90 GLN A N 1
ATOM 739 C CA . GLN A 1 90 ? -4.849 -1.517 4.268 1.00 92.31 90 GLN A CA 1
ATOM 740 C C . GLN A 1 90 ? -3.514 -2.259 4.112 1.00 92.31 90 GLN A C 1
ATOM 742 O O . GLN A 1 90 ? -2.974 -2.333 3.010 1.00 92.31 90 GLN A O 1
ATOM 747 N N . GLY A 1 91 ? -3.031 -2.899 5.183 1.00 90.62 91 GLY A N 1
ATOM 748 C CA . GLY A 1 91 ? -1.809 -3.699 5.153 1.00 90.62 91 GLY A CA 1
ATOM 749 C C . GLY A 1 91 ? -1.880 -4.893 4.194 1.00 90.62 91 GLY A C 1
ATOM 750 O O . GLY A 1 91 ? -0.912 -5.150 3.478 1.00 90.62 91 GLY A O 1
ATOM 751 N N . ILE A 1 92 ? -3.017 -5.598 4.127 1.00 91.88 92 ILE A N 1
ATOM 752 C CA . ILE A 1 92 ? -3.221 -6.715 3.185 1.00 91.88 92 ILE A CA 1
ATOM 753 C C . ILE A 1 92 ? -3.147 -6.224 1.737 1.00 91.88 92 ILE A C 1
ATOM 755 O O . ILE A 1 92 ? -2.412 -6.807 0.939 1.00 91.88 92 ILE A O 1
ATOM 759 N N . PHE A 1 93 ? -3.874 -5.154 1.400 1.00 93.94 93 PHE A N 1
ATOM 760 C CA . PHE A 1 93 ? -3.881 -4.605 0.042 1.00 93.94 93 PHE A CA 1
ATOM 761 C C . PHE A 1 93 ? -2.490 -4.110 -0.363 1.00 93.94 93 PHE A C 1
ATOM 763 O O . PHE A 1 93 ? -1.976 -4.532 -1.397 1.00 93.94 93 PHE A O 1
ATOM 770 N N . PHE A 1 94 ? -1.829 -3.328 0.487 1.00 91.19 94 PHE A N 1
ATOM 771 C CA . PHE A 1 94 ? -0.492 -2.814 0.191 1.00 91.19 94 PHE A CA 1
ATOM 772 C C . PHE A 1 94 ? 0.559 -3.928 0.054 1.00 91.19 94 PHE A C 1
ATOM 774 O O . PHE A 1 94 ? 1.368 -3.925 -0.869 1.00 91.19 94 PHE A O 1
ATOM 781 N N . THR A 1 95 ? 0.510 -4.952 0.913 1.00 90.38 95 THR A N 1
ATOM 782 C CA . THR A 1 95 ? 1.404 -6.117 0.782 1.00 90.38 95 THR A CA 1
ATOM 783 C C . THR A 1 95 ? 1.137 -6.880 -0.516 1.00 90.38 95 THR A C 1
ATOM 785 O O . THR A 1 95 ? 2.079 -7.323 -1.173 1.00 90.38 95 THR A O 1
ATOM 788 N N . SER A 1 96 ? -0.134 -7.026 -0.907 1.00 93.19 96 SER A N 1
ATOM 789 C CA . SER A 1 96 ? -0.493 -7.692 -2.161 1.00 93.19 96 SER A CA 1
ATOM 790 C C . SER A 1 96 ? 0.074 -6.965 -3.380 1.00 93.19 96 SER A C 1
ATOM 792 O O . SER A 1 96 ? 0.600 -7.628 -4.267 1.00 93.19 96 SER A O 1
ATOM 794 N N . GLU A 1 97 ? 0.081 -5.631 -3.379 1.00 92.81 97 GLU A N 1
ATOM 795 C CA . GLU A 1 97 ? 0.703 -4.825 -4.432 1.00 92.81 97 GLU A CA 1
ATOM 796 C C . GLU A 1 97 ? 2.211 -5.059 -4.522 1.00 92.81 97 GLU A C 1
ATOM 798 O O . GLU A 1 97 ? 2.732 -5.263 -5.615 1.00 92.81 97 GLU A O 1
ATOM 803 N N . LEU A 1 98 ? 2.926 -5.097 -3.394 1.00 90.12 98 LEU A N 1
ATOM 804 C CA . LEU A 1 98 ? 4.370 -5.360 -3.411 1.00 90.12 98 LEU A CA 1
ATOM 805 C C . LEU A 1 98 ? 4.684 -6.750 -3.963 1.00 90.12 98 LEU A C 1
ATOM 807 O O . LEU A 1 98 ? 5.642 -6.917 -4.717 1.00 90.12 98 LEU A O 1
ATOM 811 N N . ILE A 1 99 ? 3.860 -7.744 -3.621 1.00 90.88 99 ILE A N 1
ATOM 812 C CA . ILE A 1 99 ? 3.978 -9.094 -4.175 1.00 90.88 99 ILE A CA 1
ATOM 813 C C . ILE A 1 99 ? 3.704 -9.067 -5.681 1.00 90.88 99 ILE A C 1
ATOM 815 O O . ILE A 1 99 ? 4.501 -9.606 -6.450 1.00 90.88 99 ILE A O 1
ATOM 819 N N . THR A 1 100 ? 2.613 -8.438 -6.132 1.00 93.94 100 THR A N 1
ATOM 820 C CA . THR A 1 100 ? 2.285 -8.407 -7.562 1.00 93.94 100 THR A CA 1
ATOM 821 C C . THR A 1 100 ? 3.339 -7.651 -8.362 1.00 93.94 100 THR A C 1
ATOM 823 O O . THR A 1 100 ? 3.765 -8.137 -9.406 1.00 93.94 100 THR A O 1
ATOM 826 N N . TYR A 1 101 ? 3.818 -6.518 -7.851 1.00 89.19 101 TYR A N 1
ATOM 827 C CA . TYR A 1 101 ? 4.771 -5.655 -8.535 1.00 89.19 101 TYR A CA 1
ATOM 828 C C . TYR A 1 101 ? 6.185 -6.241 -8.534 1.00 89.19 101 TYR A C 1
ATOM 830 O O . TYR A 1 101 ? 6.762 -6.432 -9.599 1.00 89.19 101 TYR A O 1
ATOM 838 N N . PHE A 1 102 ? 6.749 -6.579 -7.371 1.00 85.81 102 PHE A N 1
ATOM 839 C CA . PHE A 1 102 ? 8.156 -6.989 -7.288 1.00 85.81 102 PHE A CA 1
ATOM 840 C C . PHE A 1 102 ? 8.377 -8.488 -7.491 1.00 85.81 102 PHE A C 1
ATOM 842 O O . PHE A 1 102 ? 9.420 -8.873 -8.013 1.00 85.81 102 PHE A O 1
ATOM 849 N N . LEU A 1 103 ? 7.434 -9.343 -7.077 1.00 88.44 103 LEU A N 1
ATOM 850 C CA . LEU A 1 103 ? 7.627 -10.797 -7.134 1.00 88.44 103 LEU A CA 1
ATOM 851 C C . LEU A 1 103 ? 6.962 -11.445 -8.341 1.00 88.44 103 LEU A C 1
ATOM 853 O O . LEU A 1 103 ? 7.522 -12.393 -8.876 1.00 88.44 103 LEU A O 1
ATOM 857 N N . LEU A 1 104 ? 5.783 -10.979 -8.765 1.00 91.00 104 LEU A N 1
ATOM 858 C CA . LEU A 1 104 ? 5.031 -11.630 -9.844 1.00 91.00 104 LEU A CA 1
ATOM 859 C C . LEU A 1 104 ? 5.229 -10.971 -11.209 1.00 91.00 104 LEU A C 1
ATOM 861 O O . LEU A 1 104 ? 5.335 -11.690 -12.201 1.00 91.00 104 LEU A O 1
ATOM 865 N N . SER A 1 105 ? 5.299 -9.637 -11.284 1.00 89.81 105 SER A N 1
ATOM 866 C CA . SER A 1 105 ? 5.421 -8.927 -12.566 1.00 89.81 105 SER A CA 1
ATOM 867 C C . SER A 1 105 ? 6.628 -9.348 -13.423 1.00 89.81 105 SER A C 1
ATOM 869 O O . SER A 1 105 ? 6.444 -9.438 -14.640 1.00 89.81 105 SER A O 1
ATOM 871 N N . PRO A 1 106 ? 7.804 -9.724 -12.863 1.00 86.50 106 PRO A N 1
ATOM 872 C CA . PRO A 1 106 ? 8.926 -10.209 -13.672 1.00 86.50 106 PRO A CA 1
ATOM 873 C C . PRO A 1 106 ? 8.636 -11.520 -14.417 1.00 86.50 106 PRO A C 1
ATOM 875 O O . PRO A 1 106 ? 9.303 -11.832 -15.399 1.00 86.50 106 PRO A O 1
ATOM 878 N N . TYR A 1 107 ? 7.640 -12.289 -13.964 1.00 89.44 107 TYR A N 1
ATOM 879 C CA . TYR A 1 107 ? 7.230 -13.561 -14.566 1.00 89.44 107 TYR A CA 1
ATOM 880 C C . TYR A 1 107 ? 5.997 -13.424 -15.470 1.00 89.44 107 TYR A C 1
ATOM 882 O O . TYR A 1 107 ? 5.439 -14.435 -15.906 1.00 89.44 107 TYR A O 1
ATOM 890 N N . ALA A 1 108 ? 5.543 -12.198 -15.750 1.00 89.94 108 ALA A N 1
ATOM 891 C CA . ALA A 1 108 ? 4.409 -11.961 -16.632 1.00 89.94 108 ALA A CA 1
ATOM 892 C C . ALA A 1 108 ? 4.698 -12.471 -18.053 1.00 89.94 108 ALA A C 1
ATOM 894 O O . ALA A 1 108 ? 5.704 -12.131 -18.673 1.00 89.94 108 ALA A O 1
ATOM 895 N N . ARG A 1 109 ? 3.780 -13.269 -18.602 1.00 89.69 109 ARG A N 1
ATOM 896 C CA . ARG A 1 109 ? 3.950 -13.935 -19.906 1.00 89.69 109 ARG A CA 1
ATOM 897 C C . ARG A 1 109 ? 3.491 -13.083 -21.081 1.00 89.69 109 ARG A C 1
ATOM 899 O O . ARG A 1 109 ? 3.788 -13.393 -22.230 1.00 89.69 109 ARG A O 1
ATOM 906 N N . ASN A 1 110 ? 2.697 -12.052 -20.814 1.00 89.12 110 ASN A N 1
ATOM 907 C CA . ASN A 1 110 ? 2.151 -11.159 -21.827 1.00 89.12 110 ASN A CA 1
ATOM 908 C C . ASN A 1 110 ? 1.810 -9.787 -21.224 1.00 89.12 110 ASN A C 1
ATOM 910 O O . ASN A 1 110 ? 1.734 -9.620 -20.006 1.00 89.12 110 ASN A O 1
ATOM 914 N N . LYS A 1 111 ? 1.550 -8.810 -22.098 1.00 87.94 111 LYS A N 1
ATOM 915 C CA . LYS A 1 111 ? 1.242 -7.422 -21.718 1.00 87.94 111 LYS A CA 1
ATOM 916 C C . LYS A 1 111 ? 0.050 -7.258 -20.778 1.00 87.94 111 LYS A C 1
ATOM 918 O O . LYS A 1 111 ? 0.062 -6.344 -19.963 1.00 87.94 111 LYS A O 1
ATOM 923 N N . TRP A 1 112 ? -0.953 -8.132 -20.867 1.00 90.75 112 TRP A N 1
ATOM 924 C CA . TRP A 1 112 ? -2.120 -8.073 -19.988 1.00 90.75 112 TRP A CA 1
ATOM 925 C C . TRP A 1 112 ? -1.773 -8.534 -18.576 1.00 90.75 112 TRP A C 1
ATOM 927 O O . TRP A 1 112 ? -2.153 -7.866 -17.622 1.00 90.75 112 TRP A O 1
ATOM 937 N N . GLU A 1 113 ? -1.008 -9.621 -18.436 1.00 91.12 113 GLU A N 1
ATOM 938 C CA . GLU A 1 113 ? -0.502 -10.059 -17.129 1.00 91.12 113 GLU A CA 1
ATOM 939 C C . GLU A 1 113 ? 0.369 -8.968 -16.486 1.00 91.12 113 GLU A C 1
ATOM 941 O O . GLU A 1 113 ? 0.143 -8.616 -15.330 1.00 91.12 113 GLU A O 1
ATOM 946 N N . ALA A 1 114 ? 1.294 -8.366 -17.243 1.00 89.62 114 ALA A N 1
ATOM 947 C CA . ALA A 1 114 ? 2.157 -7.294 -16.740 1.00 89.62 114 ALA A CA 1
ATOM 948 C C . ALA A 1 114 ? 1.345 -6.071 -16.281 1.00 89.62 114 ALA A C 1
ATOM 950 O O . ALA A 1 114 ? 1.553 -5.562 -15.179 1.00 89.62 114 ALA A O 1
ATOM 951 N N . PHE A 1 115 ? 0.371 -5.637 -17.087 1.00 89.94 115 PHE A N 1
ATOM 952 C CA . PHE A 1 115 ? -0.521 -4.524 -16.758 1.00 89.94 115 PHE A CA 1
ATOM 953 C C . PHE A 1 115 ? -1.369 -4.790 -15.506 1.00 89.94 115 PHE A C 1
ATOM 955 O O . PHE A 1 115 ? -1.529 -3.908 -14.660 1.00 89.94 115 PHE A O 1
ATOM 962 N N . LEU A 1 116 ? -1.900 -6.010 -15.367 1.00 92.44 116 LEU A N 1
ATOM 963 C CA . LEU A 1 116 ? -2.709 -6.395 -14.211 1.00 92.44 116 LEU A CA 1
ATOM 964 C C . LEU A 1 116 ? -1.886 -6.421 -12.917 1.00 92.44 116 LEU A C 1
ATOM 966 O O . LEU A 1 116 ? -2.346 -5.925 -11.891 1.00 92.44 116 LEU A O 1
ATOM 970 N N . LEU A 1 117 ? -0.670 -6.969 -12.974 1.00 93.06 117 LEU A N 1
ATOM 971 C CA . LEU A 1 117 ? 0.216 -7.124 -11.816 1.00 93.06 117 LEU A CA 1
ATOM 972 C C . LEU A 1 117 ? 0.866 -5.812 -11.357 1.00 93.06 117 LEU A C 1
ATOM 974 O O . LEU A 1 117 ? 1.292 -5.715 -10.206 1.00 93.06 117 LEU A O 1
ATOM 978 N N . THR A 1 118 ? 0.936 -4.814 -12.238 1.00 90.56 118 THR A N 1
ATOM 979 C CA . THR A 1 118 ? 1.556 -3.515 -11.951 1.00 90.56 118 THR A CA 1
ATOM 980 C C . THR A 1 118 ? 0.500 -2.412 -11.867 1.00 90.56 118 THR A C 1
ATOM 982 O O . THR A 1 118 ? -0.039 -2.161 -10.794 1.00 90.56 118 THR A O 1
ATOM 985 N N . THR A 1 119 ? 0.151 -1.776 -12.987 1.00 90.50 119 THR A N 1
ATOM 986 C CA . THR A 1 119 ? -0.688 -0.573 -13.046 1.00 90.50 119 THR A CA 1
ATOM 987 C C . THR A 1 119 ? -2.086 -0.780 -12.475 1.00 90.50 119 THR A C 1
ATOM 989 O O . THR A 1 119 ? -2.552 0.045 -11.693 1.00 90.50 119 THR A O 1
ATOM 992 N N . MET A 1 120 ? -2.772 -1.868 -12.840 1.00 91.94 120 MET A N 1
ATOM 993 C CA . MET A 1 120 ? -4.113 -2.130 -12.305 1.00 91.94 120 MET A CA 1
ATOM 994 C C . MET A 1 120 ? -4.057 -2.386 -10.797 1.00 91.94 120 MET A C 1
ATOM 996 O O . MET A 1 120 ? -4.864 -1.825 -10.061 1.00 91.94 120 MET A O 1
ATOM 1000 N N . SER A 1 121 ? -3.099 -3.200 -10.342 1.00 94.00 121 SER A N 1
ATOM 1001 C CA . SER A 1 121 ? -2.890 -3.483 -8.917 1.00 94.00 121 SER A CA 1
ATOM 1002 C C . SER A 1 121 ? -2.652 -2.195 -8.118 1.00 94.00 121 SER A C 1
ATOM 1004 O O . SER A 1 121 ? -3.343 -1.953 -7.129 1.00 94.00 121 SER A O 1
ATOM 1006 N N . TRP A 1 122 ? -1.780 -1.313 -8.618 1.00 92.44 122 TRP A N 1
ATOM 1007 C CA . TRP A 1 122 ? -1.492 0.001 -8.032 1.00 92.44 122 TRP A CA 1
ATOM 1008 C C . TRP A 1 122 ? -2.756 0.867 -7.901 1.00 92.44 122 TRP A C 1
ATOM 1010 O O . TRP A 1 122 ? -3.091 1.356 -6.819 1.00 92.44 122 TRP A O 1
ATOM 1020 N N . CYS A 1 123 ? -3.529 0.998 -8.987 1.00 94.31 123 CYS A N 1
ATOM 1021 C CA . CYS A 1 123 ? -4.792 1.742 -8.976 1.00 94.31 123 CYS A CA 1
ATOM 1022 C C . CYS A 1 123 ? -5.799 1.157 -7.975 1.00 94.31 123 CYS A C 1
ATOM 1024 O O . CYS A 1 123 ? -6.490 1.903 -7.278 1.00 94.31 123 CYS A O 1
ATOM 1026 N N . LEU A 1 124 ? -5.893 -0.175 -7.902 1.00 94.88 124 LEU A N 1
ATOM 1027 C CA . LEU A 1 124 ? -6.802 -0.867 -6.994 1.00 94.88 124 LEU A CA 1
ATOM 1028 C C . LEU A 1 124 ? -6.414 -0.647 -5.535 1.00 94.88 124 LEU A C 1
ATOM 1030 O O . LEU A 1 124 ? -7.293 -0.329 -4.740 1.00 94.88 124 LEU A O 1
ATOM 1034 N N . VAL A 1 125 ? -5.136 -0.768 -5.173 1.00 95.19 125 VAL A N 1
ATOM 1035 C CA . VAL A 1 125 ? -4.696 -0.545 -3.789 1.00 95.19 125 VAL A CA 1
ATOM 1036 C C . VAL A 1 125 ? -4.979 0.882 -3.342 1.00 95.19 125 VAL A C 1
ATOM 1038 O O . VAL A 1 125 ? -5.591 1.068 -2.291 1.00 95.19 125 VAL A O 1
ATOM 1041 N N . HIS A 1 126 ? -4.638 1.887 -4.148 1.00 93.38 126 HIS A N 1
ATOM 1042 C CA . HIS A 1 126 ? -4.898 3.282 -3.786 1.00 93.38 126 HIS A CA 1
ATOM 1043 C C . HIS A 1 126 ? -6.392 3.634 -3.759 1.00 93.38 126 HIS A C 1
ATOM 1045 O O . HIS A 1 126 ? -6.833 4.393 -2.893 1.00 93.38 126 HIS A O 1
ATOM 1051 N N . GLY A 1 127 ? -7.197 3.055 -4.654 1.00 95.19 127 GLY A N 1
ATOM 1052 C CA . GLY A 1 127 ? -8.654 3.198 -4.603 1.00 95.19 127 GLY A CA 1
ATOM 1053 C C . GLY A 1 127 ? -9.263 2.531 -3.364 1.00 95.19 127 GLY A C 1
ATOM 1054 O O . GLY A 1 127 ? -10.125 3.108 -2.694 1.00 95.19 127 GLY A O 1
ATOM 1055 N N . MET A 1 128 ? -8.790 1.329 -3.029 1.00 94.81 128 MET A N 1
ATOM 1056 C CA . MET A 1 128 ? -9.255 0.571 -1.869 1.00 94.81 128 MET A CA 1
ATOM 1057 C C . MET A 1 128 ? -8.825 1.206 -0.552 1.00 94.81 128 MET A C 1
ATOM 1059 O O . MET A 1 128 ? -9.610 1.178 0.392 1.00 94.81 128 MET A O 1
ATOM 1063 N N . ASP A 1 129 ? -7.647 1.823 -0.484 1.00 92.88 129 ASP A N 1
ATOM 1064 C CA . ASP A 1 129 ? -7.176 2.548 0.696 1.00 92.88 129 ASP A CA 1
ATOM 1065 C C . ASP A 1 129 ? -8.191 3.617 1.138 1.00 92.88 129 ASP A C 1
ATOM 1067 O O . ASP A 1 129 ? -8.721 3.568 2.255 1.00 92.88 129 ASP A O 1
ATOM 1071 N N . GLY A 1 130 ? -8.585 4.499 0.212 1.00 91.44 130 GLY A N 1
ATOM 1072 C CA . GLY A 1 130 ? -9.607 5.517 0.467 1.00 91.44 130 GLY A CA 1
ATOM 1073 C C . GLY A 1 130 ? -10.971 4.916 0.826 1.00 91.44 130 GLY A C 1
ATOM 1074 O O . GLY A 1 130 ? -11.640 5.376 1.759 1.00 91.44 130 GLY A O 1
ATOM 1075 N N . PHE A 1 131 ? -11.377 3.844 0.139 1.00 92.81 131 PHE A N 1
ATOM 1076 C CA . PHE A 1 131 ? -12.636 3.150 0.421 1.00 92.81 131 PHE A CA 1
ATOM 1077 C C . PHE A 1 131 ? -12.668 2.506 1.819 1.00 92.81 131 PHE A C 1
ATOM 1079 O O . PHE A 1 131 ? -13.681 2.592 2.525 1.00 92.81 131 PHE A O 1
ATOM 1086 N N . ILE A 1 132 ? -11.567 1.884 2.249 1.00 94.12 132 ILE A N 1
ATOM 1087 C CA . ILE A 1 132 ? -11.421 1.255 3.568 1.00 94.12 132 ILE A CA 1
ATOM 1088 C C . ILE A 1 132 ? -11.514 2.319 4.665 1.00 94.12 132 ILE A C 1
ATOM 1090 O O . ILE A 1 132 ? -12.259 2.131 5.632 1.00 94.12 132 ILE A O 1
ATOM 1094 N N . VAL A 1 133 ? -10.841 3.464 4.502 1.00 91.56 133 VAL A N 1
ATOM 1095 C CA . VAL A 1 133 ? -10.929 4.597 5.440 1.00 91.56 133 VAL A CA 1
ATOM 1096 C C . VAL A 1 133 ? -12.374 5.071 5.586 1.00 91.56 133 VAL A C 1
ATOM 1098 O O . VAL A 1 133 ? -12.869 5.186 6.715 1.00 91.56 133 VAL A O 1
ATOM 1101 N N . LEU A 1 134 ? -13.074 5.289 4.466 1.00 90.19 134 LEU A N 1
ATOM 1102 C CA . LEU A 1 134 ? -14.475 5.719 4.461 1.00 90.19 134 LEU A CA 1
ATOM 1103 C C . LEU A 1 134 ? -15.392 4.692 5.130 1.00 90.19 134 LEU A C 1
ATOM 1105 O O . LEU A 1 134 ? -16.319 5.064 5.850 1.00 90.19 134 LEU A O 1
ATOM 1109 N N . SER A 1 135 ? -15.138 3.402 4.920 1.00 88.19 135 SER A N 1
ATOM 1110 C CA . SER A 1 135 ? -15.944 2.298 5.453 1.00 88.19 135 SER A CA 1
ATOM 1111 C C . SER A 1 135 ? -15.723 2.070 6.952 1.00 88.19 135 SER A C 1
ATOM 1113 O O . SER A 1 135 ? -16.686 1.867 7.706 1.00 88.19 135 SER A O 1
ATOM 1115 N N . CYS A 1 136 ? -14.485 2.183 7.429 1.00 86.69 136 CYS A N 1
ATOM 1116 C CA . CYS A 1 136 ? -14.131 1.959 8.829 1.00 86.69 136 CYS A CA 1
ATOM 1117 C C . CYS A 1 136 ? -14.410 3.181 9.720 1.00 86.69 136 CYS A C 1
ATOM 1119 O O . CYS A 1 136 ? -14.865 3.017 10.861 1.00 86.69 136 CYS A O 1
ATOM 1121 N N . ASN A 1 137 ? -14.254 4.408 9.210 1.00 84.31 137 ASN A N 1
ATOM 1122 C CA . ASN A 1 137 ? -14.433 5.618 10.012 1.00 84.31 137 ASN A CA 1
ATOM 1123 C C . ASN A 1 137 ? -15.821 6.241 9.857 1.00 84.31 137 ASN A C 1
ATOM 1125 O O . ASN A 1 137 ? -16.127 6.957 8.905 1.00 84.31 137 ASN A O 1
ATOM 1129 N N . ARG A 1 138 ? -16.668 6.019 10.867 1.00 73.38 138 ARG A N 1
ATOM 1130 C CA . ARG A 1 138 ? -18.006 6.628 10.941 1.00 73.38 138 ARG A CA 1
ATOM 1131 C C . ARG A 1 138 ? -17.968 8.153 11.037 1.00 73.38 138 ARG A C 1
ATOM 1133 O O . ARG A 1 138 ? -18.906 8.784 10.568 1.00 73.38 138 ARG A O 1
ATOM 1140 N N . ASP A 1 139 ? -16.921 8.715 11.632 1.00 71.44 139 ASP A N 1
ATOM 1141 C CA . ASP A 1 139 ? -16.797 10.161 11.842 1.00 71.44 139 ASP A CA 1
ATOM 1142 C C . ASP A 1 139 ? -16.547 10.896 10.517 1.00 71.44 139 ASP A C 1
ATOM 1144 O O . ASP A 1 139 ? -17.239 11.866 10.224 1.00 71.44 139 ASP A O 1
ATOM 1148 N N . PHE A 1 140 ? -15.683 10.353 9.652 1.00 72.00 140 PHE A N 1
ATOM 1149 C CA . PHE A 1 140 ? -15.486 10.867 8.291 1.00 72.00 140 PHE A CA 1
ATOM 1150 C C . PHE A 1 140 ? -16.780 10.825 7.465 1.00 72.00 140 PHE A C 1
ATOM 1152 O O . PHE A 1 140 ? -17.114 11.782 6.775 1.00 72.00 140 PHE A O 1
ATOM 1159 N N . ARG A 1 141 ? -17.579 9.755 7.584 1.00 73.56 141 ARG A N 1
ATOM 1160 C CA . ARG A 1 141 ? -18.877 9.673 6.887 1.00 73.56 141 ARG A CA 1
ATOM 1161 C C .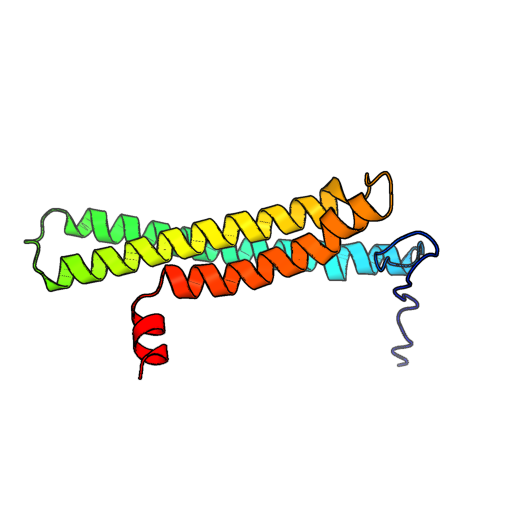 ARG A 1 141 ? -19.919 10.670 7.380 1.00 73.56 141 ARG A C 1
ATOM 1163 O O . ARG A 1 141 ? -20.864 10.938 6.645 1.00 73.56 141 ARG A O 1
ATOM 1170 N N . LYS A 1 142 ? -19.810 11.146 8.622 1.00 72.69 142 LYS A N 1
ATOM 1171 C CA . LYS A 1 142 ? -20.702 12.189 9.139 1.00 72.69 142 LYS A CA 1
ATOM 1172 C C . LYS A 1 142 ? -20.344 13.541 8.532 1.00 72.69 142 LYS A C 1
ATOM 1174 O O . LYS A 1 142 ? -21.240 14.197 8.033 1.00 72.69 142 LYS A O 1
ATOM 1179 N N . GLN A 1 143 ? -19.054 13.867 8.469 1.00 74.12 143 GLN A N 1
ATOM 1180 C CA . GLN A 1 143 ? -18.560 15.117 7.879 1.00 74.12 143 GLN A CA 1
ATOM 1181 C C . GLN A 1 143 ? -18.842 15.242 6.374 1.00 74.12 143 GLN A C 1
ATOM 1183 O O . GLN A 1 143 ? -19.045 16.340 5.894 1.00 74.12 143 GLN A O 1
ATOM 1188 N N . ILE A 1 144 ? -18.882 14.135 5.623 1.00 73.25 144 ILE A N 1
ATOM 1189 C CA . ILE A 1 144 ? -19.223 14.155 4.182 1.00 73.25 144 ILE A CA 1
ATOM 1190 C C . ILE A 1 144 ? -20.723 14.416 3.935 1.00 73.25 144 ILE A C 1
ATOM 1192 O O . ILE A 1 144 ? -21.119 14.761 2.825 1.00 73.25 144 ILE A O 1
ATOM 1196 N N . LYS A 1 145 ? -21.577 14.180 4.937 1.00 66.12 145 LYS A N 1
ATOM 1197 C CA . LYS A 1 145 ? -23.033 14.370 4.831 1.00 66.12 145 LYS A CA 1
ATOM 1198 C C . LYS A 1 145 ? -23.501 15.751 5.303 1.00 66.12 145 LYS A C 1
ATOM 1200 O O . LYS A 1 145 ? -24.688 16.032 5.153 1.00 66.12 145 LYS A O 1
ATOM 1205 N N . GLU A 1 146 ? -22.610 16.532 5.906 1.00 52.97 146 GLU A N 1
ATOM 1206 C CA . GLU A 1 146 ? -22.807 17.943 6.269 1.00 52.97 146 GLU A CA 1
ATOM 1207 C C . GLU A 1 146 ? -22.389 18.839 5.099 1.00 52.97 146 GLU A C 1
ATOM 1209 O O . GLU A 1 146 ? -23.100 19.841 4.866 1.00 52.97 146 GLU A O 1
#

Sequence (146 aa):
FAYDSVDCSFYLPEGTWTFIFMDTPTCNLVQWYGDFIKYLVFVTIVACLDTLCILRIYYVKRRQAHAIQDSVSAVRRGRERNLVYQAVLQGIFFTSELITYFLLSPYARNKWEAFLLTTMSWCLVHGMDGFIVLSCNRDFRKQIKE

Foldseek 3Di:
DDPPDQPKDWDDDPFAPDTDIDPDPSRVVCCVVVPVVVVVVVLVVLVVVLVVLVVVVVVVCVVCVPPDQDPVNVVVVLLSVLVNVLSVVLNVLVVQLCCLQVPNLVVQPGNVSNCCSHVVSVVVSVVVNVVSCCVSDPPVVVVVVD

pLDDT: mean 83.69, std 10.7, range [36.41, 95.19]

Radius of gyration: 21.33 Å; chains: 1; bounding box: 54×34×63 Å

Organism: NCBI:txid1317129

Secondary structure (DSSP, 8-state):
------S--EE--TT-SS-EE-SSHHHHHIIIIIIIIHHHHHHHHHHHHHHHHHHHHHHHHHHTTTS---HHHHHHHHHHHHHHHHHHHHHHHHHHHHIIIIIIGGG--SHHHHHIIIIIHHHHHHHHHHHHHHHH-HHHHHHTT-